Protein AF-X1LFA3-F1 (afdb_monomer_lite)

Secondary structure (DSSP, 8-state):
-HHHHHHHHHTT---EEEE---S-HHHHHHHHTT-SEEEEEPPPGGG---S-HHHHHHHHHHHHHHHHHTT-EEEEEEEE-TT--HHHHHHHHHHHHHTT--EEEEE----TT--PPPPPHHHHHHHHHHHTTT--

Sequence (136 aa):
MKEIILNLKQKKYKIFLETAYAENLQFLEEIARNIDFACVDIKDKSAEATTKWEELVEREVKMCRILRDAGTKVFSKIVLSKSSKISDFELIAKLCGEINIPMAIQLVSPTKKSNVQSLSWDQLVNFTETAAKYLP

InterPro domains:
  IPR013785 Aldolase-type TIM barrel [G3DSA:3.20.20.70] (1-135)

Radius of gyration: 15.89 Å; chains: 1; bounding box: 36×33×43 Å

pLDDT: mean 96.12, std 3.37, range [82.06, 98.62]

Organism: NCBI:txid412755

Structure (mmCIF, N/CA/C/O backbone):
data_AF-X1LFA3-F1
#
_entry.id   AF-X1LFA3-F1
#
loop_
_atom_site.group_PDB
_atom_site.id
_atom_site.type_symbol
_atom_site.label_atom_id
_atom_site.label_alt_id
_atom_site.label_comp_id
_atom_site.label_asym_id
_atom_site.label_entity_id
_atom_site.label_seq_id
_atom_site.pdbx_PDB_ins_code
_atom_site.Cartn_x
_atom_site.Cartn_y
_atom_site.Cartn_z
_atom_site.occupancy
_atom_site.B_iso_or_equiv
_atom_site.auth_seq_id
_atom_site.auth_comp_id
_atom_site.auth_asym_id
_atom_site.auth_atom_id
_atom_site.pdbx_PDB_model_num
ATOM 1 N N . MET A 1 1 ? -0.356 15.923 16.617 1.00 85.31 1 MET A N 1
ATOM 2 C CA . MET A 1 1 ? -1.157 14.910 15.882 1.00 85.31 1 MET A CA 1
ATOM 3 C C . MET A 1 1 ? -2.154 14.185 16.786 1.00 85.31 1 MET A C 1
ATOM 5 O O . MET A 1 1 ? -3.346 14.318 16.551 1.00 85.31 1 MET A O 1
ATOM 9 N N . LYS A 1 2 ? -1.703 13.465 17.828 1.00 91.44 2 LYS A N 1
ATOM 10 C CA . LYS A 1 2 ? -2.574 12.697 18.745 1.00 91.44 2 LYS A CA 1
ATOM 11 C C . LYS A 1 2 ? -3.713 13.531 19.345 1.00 91.44 2 LYS A C 1
ATOM 13 O O . LYS A 1 2 ? -4.862 13.119 19.291 1.00 91.44 2 LYS A O 1
ATOM 18 N N . GLU A 1 3 ? -3.408 14.736 19.820 1.00 95.31 3 GLU A N 1
ATOM 19 C CA . GLU A 1 3 ? -4.410 15.669 20.353 1.00 95.31 3 GLU A CA 1
ATOM 20 C C . GLU A 1 3 ? -5.492 16.040 19.323 1.00 95.31 3 GLU A C 1
ATOM 22 O O . GLU A 1 3 ? -6.679 15.994 19.628 1.00 95.31 3 GLU A O 1
ATOM 27 N N . ILE A 1 4 ? -5.100 16.328 18.076 1.00 95.50 4 ILE A N 1
ATOM 28 C CA . ILE A 1 4 ? -6.035 16.649 16.984 1.00 95.50 4 ILE A CA 1
ATOM 29 C C . ILE A 1 4 ? -6.974 15.466 16.728 1.00 95.50 4 ILE A C 1
ATOM 31 O O . ILE A 1 4 ? -8.186 15.650 16.648 1.00 95.50 4 ILE A O 1
ATOM 35 N N . ILE A 1 5 ? -6.422 14.253 16.646 1.00 95.00 5 ILE A N 1
ATOM 36 C CA . ILE A 1 5 ? -7.192 13.021 16.432 1.00 95.00 5 ILE A CA 1
ATOM 37 C C . ILE A 1 5 ? -8.220 12.829 17.555 1.00 95.00 5 ILE A C 1
ATOM 39 O O . ILE A 1 5 ? -9.397 12.593 17.281 1.00 95.00 5 ILE A O 1
ATOM 43 N N . LEU A 1 6 ? -7.803 12.988 18.814 1.00 95.00 6 LEU A N 1
ATOM 44 C CA . LEU A 1 6 ? -8.690 12.849 19.971 1.00 95.00 6 LEU A CA 1
ATOM 45 C C . LEU A 1 6 ? -9.793 13.916 19.976 1.00 95.00 6 LEU A C 1
ATOM 47 O O . LEU A 1 6 ? -10.962 13.579 20.158 1.00 95.00 6 LEU A O 1
ATOM 51 N N . ASN A 1 7 ? -9.454 15.176 19.695 1.00 97.38 7 ASN A N 1
ATOM 52 C CA . ASN A 1 7 ? -10.426 16.269 19.613 1.00 97.38 7 ASN A CA 1
ATOM 53 C C . ASN A 1 7 ? -11.454 16.045 18.489 1.00 97.38 7 ASN A C 1
ATOM 55 O O . ASN A 1 7 ? -12.648 16.288 18.677 1.00 97.38 7 ASN A O 1
ATOM 59 N N . LEU A 1 8 ? -11.022 15.552 17.324 1.00 97.12 8 LEU A N 1
ATOM 60 C CA . LEU A 1 8 ? -11.921 15.220 16.214 1.00 97.12 8 LEU A CA 1
ATOM 61 C C . LEU A 1 8 ? -12.840 14.042 16.558 1.00 97.12 8 LEU A C 1
ATOM 63 O O . LEU A 1 8 ? -14.041 14.108 16.282 1.00 97.12 8 LEU A O 1
ATOM 67 N N . LYS A 1 9 ? -12.312 13.005 17.222 1.00 93.25 9 LYS A N 1
ATOM 68 C CA . LYS A 1 9 ? -13.116 11.873 17.705 1.00 93.25 9 LYS A CA 1
ATOM 69 C C . LYS A 1 9 ? -14.152 12.285 18.739 1.00 93.25 9 LYS A C 1
ATOM 71 O O . LYS A 1 9 ? -15.298 11.858 18.629 1.00 93.25 9 LYS A O 1
ATOM 76 N N . GLN A 1 10 ? -13.793 13.140 19.696 1.00 95.56 10 GLN A N 1
ATOM 77 C CA . GLN A 1 10 ? -14.743 13.683 20.675 1.00 95.56 10 GLN A CA 1
ATOM 78 C C . GLN A 1 10 ? -15.889 14.440 19.991 1.00 95.56 10 GLN A C 1
ATOM 80 O O . GLN A 1 10 ? -17.046 14.319 20.390 1.00 95.56 10 GLN A O 1
ATOM 85 N N . LYS A 1 11 ? -15.586 15.151 18.899 1.00 97.38 11 LYS A N 1
ATOM 86 C CA . LYS A 1 11 ? -16.574 15.826 18.042 1.00 97.38 11 LYS A CA 1
ATOM 87 C C . LYS A 1 11 ? -17.296 14.892 17.057 1.00 97.38 11 LYS A C 1
ATOM 89 O O . LYS A 1 11 ? -18.080 15.370 16.245 1.00 97.38 11 LYS A O 1
ATOM 94 N N . LYS A 1 12 ? -17.072 13.575 17.144 1.00 96.69 12 LYS A N 1
ATOM 95 C CA . LYS A 1 12 ? -17.690 12.523 16.317 1.00 96.69 12 LYS A CA 1
ATOM 96 C C . LYS A 1 12 ? -17.382 12.618 14.816 1.00 96.69 12 LYS A C 1
ATOM 98 O O . LYS A 1 12 ? -18.120 12.056 14.007 1.00 96.69 12 LYS A O 1
ATOM 103 N N . TYR A 1 13 ? -16.287 13.275 14.434 1.00 97.81 13 TYR A N 1
ATOM 104 C CA . TYR A 1 13 ? -15.829 13.248 13.046 1.00 97.81 13 TYR A CA 1
ATOM 105 C C . TYR A 1 13 ? -15.245 11.884 12.684 1.00 97.81 13 TYR A C 1
ATOM 107 O O . TYR A 1 13 ? -14.612 11.215 13.506 1.00 97.81 13 TYR A O 1
ATOM 115 N N . LYS A 1 14 ? -15.438 11.499 11.420 1.00 97.81 14 LYS A N 1
ATOM 116 C CA . LYS A 1 14 ? -14.714 10.386 10.812 1.00 97.81 14 LYS A CA 1
ATOM 117 C C . LYS A 1 14 ? -13.317 10.841 10.421 1.00 97.81 14 LYS A C 1
ATOM 119 O O . LYS A 1 14 ? -13.158 11.920 9.856 1.00 97.81 14 LYS A O 1
ATOM 124 N N . ILE A 1 15 ? -12.323 10.022 10.741 1.00 98.00 15 ILE A N 1
ATOM 125 C CA . ILE A 1 15 ? -10.915 10.352 10.538 1.00 98.00 15 ILE A CA 1
ATOM 126 C C . ILE A 1 15 ? -10.342 9.453 9.451 1.00 98.00 15 ILE A C 1
ATOM 128 O O . ILE A 1 15 ? -10.357 8.227 9.576 1.00 98.00 15 ILE A O 1
ATOM 132 N N . PHE A 1 16 ? -9.829 10.097 8.407 1.00 97.94 16 PHE A N 1
ATOM 133 C CA . PHE A 1 16 ? -9.047 9.477 7.351 1.00 97.94 16 PHE A CA 1
ATOM 134 C C . PHE A 1 16 ? -7.570 9.837 7.533 1.00 97.94 16 PHE A C 1
ATOM 136 O O . PHE A 1 16 ? -7.239 11.015 7.676 1.00 97.94 16 PHE A O 1
ATOM 143 N N . LEU A 1 17 ? -6.700 8.828 7.546 1.00 96.94 17 LEU A N 1
ATOM 144 C CA . LEU A 1 17 ? -5.250 8.988 7.601 1.00 96.94 17 LEU A CA 1
ATOM 145 C C . LEU A 1 17 ? -4.636 8.560 6.267 1.00 96.94 17 LEU A C 1
ATOM 147 O O . LEU A 1 17 ? -4.590 7.373 5.963 1.00 96.94 17 LEU A O 1
ATOM 151 N N . GLU A 1 18 ? -4.120 9.515 5.504 1.00 96.50 18 GLU A N 1
ATOM 152 C CA . GLU A 1 18 ? -3.190 9.226 4.413 1.00 96.50 18 GLU A CA 1
ATOM 153 C C . GLU A 1 18 ? -1.765 9.310 4.953 1.00 96.50 18 GLU A C 1
ATOM 155 O O . GLU A 1 18 ? -1.393 10.280 5.619 1.00 96.50 18 GLU A O 1
ATOM 160 N N . THR A 1 19 ? -0.975 8.269 4.722 1.00 95.19 19 THR A N 1
ATOM 161 C CA . THR A 1 19 ? 0.383 8.198 5.250 1.00 95.19 19 THR A CA 1
ATOM 162 C C . THR A 1 19 ? 1.286 7.381 4.338 1.00 95.19 19 THR A C 1
ATOM 164 O O . THR A 1 19 ? 0.839 6.541 3.567 1.00 95.19 19 THR A O 1
ATOM 167 N N . ALA A 1 20 ? 2.580 7.627 4.449 1.00 91.00 20 ALA A N 1
ATOM 168 C CA . ALA A 1 20 ? 3.641 6.775 3.944 1.00 91.00 20 ALA A CA 1
ATOM 169 C C . ALA A 1 20 ? 4.646 6.630 5.085 1.00 91.00 20 ALA A C 1
ATOM 1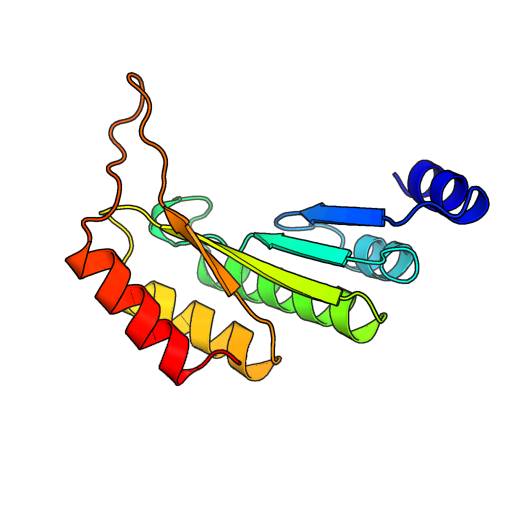71 O O . ALA A 1 20 ? 4.711 7.532 5.920 1.00 91.00 20 ALA A O 1
ATOM 172 N N . TYR A 1 21 ? 5.399 5.530 5.111 1.00 85.00 21 TYR A N 1
ATOM 173 C CA . TYR A 1 21 ? 6.569 5.313 5.971 1.00 85.00 21 TYR A CA 1
ATOM 174 C C . TYR A 1 21 ? 6.580 6.052 7.334 1.00 85.00 21 TYR A C 1
ATOM 176 O O . TYR A 1 21 ? 6.955 7.218 7.448 1.00 85.00 21 TYR A O 1
ATOM 184 N N . ALA A 1 22 ? 6.249 5.343 8.414 1.00 82.06 22 ALA A N 1
ATOM 185 C CA . ALA A 1 22 ? 6.366 5.855 9.777 1.00 82.06 22 ALA A CA 1
ATOM 186 C C . ALA A 1 22 ? 7.636 5.323 10.456 1.00 82.06 22 ALA A C 1
ATOM 188 O O . ALA A 1 22 ? 7.781 4.115 10.660 1.00 82.06 22 ALA A O 1
ATOM 189 N N . GLU A 1 23 ? 8.534 6.211 10.888 1.00 88.12 23 GLU A N 1
ATOM 190 C CA . GLU A 1 23 ? 9.722 5.843 11.681 1.00 88.12 23 GLU A CA 1
ATOM 191 C C . GLU A 1 23 ? 9.357 5.281 13.062 1.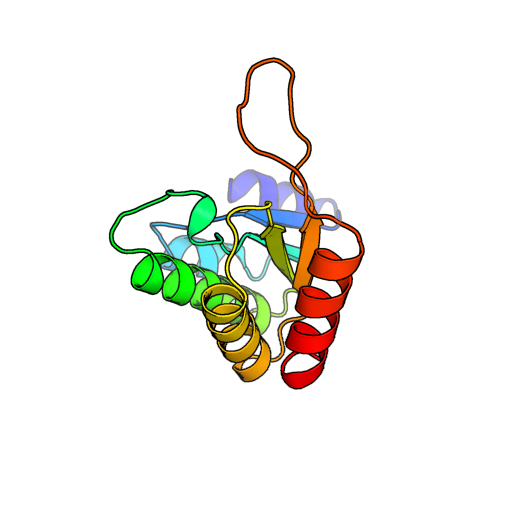00 88.12 23 GLU A C 1
ATOM 193 O O . GLU A 1 23 ? 10.013 4.370 13.567 1.00 88.12 23 GLU A O 1
ATOM 198 N N . ASN A 1 24 ? 8.258 5.759 13.645 1.00 93.06 24 ASN A N 1
ATOM 199 C CA . ASN A 1 24 ? 7.774 5.314 14.943 1.00 93.06 24 ASN A CA 1
ATOM 200 C C . ASN A 1 24 ? 6.483 4.489 14.792 1.00 93.06 24 ASN A C 1
ATOM 202 O O . ASN A 1 24 ? 5.377 5.032 14.807 1.00 93.06 24 ASN A O 1
ATOM 206 N N . LEU A 1 25 ? 6.624 3.165 14.653 1.00 94.81 25 LEU A N 1
ATOM 207 C CA . LEU A 1 25 ? 5.475 2.251 14.577 1.00 94.81 25 LEU A CA 1
ATOM 208 C C . LEU A 1 25 ? 4.689 2.186 15.892 1.00 94.81 25 LEU A C 1
ATOM 210 O O . LEU A 1 25 ? 3.478 2.013 15.853 1.00 94.81 25 LEU A O 1
ATOM 214 N N . GLN A 1 26 ? 5.344 2.393 17.037 1.00 94.88 26 GLN A N 1
ATOM 215 C CA . GLN A 1 26 ? 4.664 2.440 18.332 1.00 94.88 26 GLN A CA 1
ATOM 216 C C . GLN A 1 26 ? 3.695 3.627 18.394 1.00 94.88 26 GLN A C 1
ATOM 218 O O . GLN A 1 26 ? 2.554 3.489 18.825 1.00 94.88 26 GLN A O 1
ATO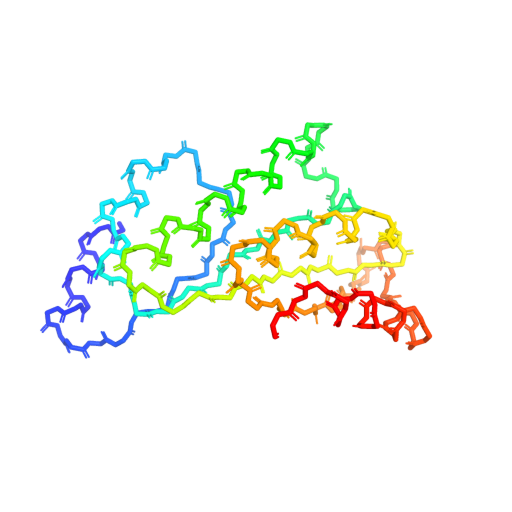M 223 N N . PHE A 1 27 ? 4.104 4.787 17.878 1.00 94.31 27 PHE A N 1
ATOM 224 C CA . PHE A 1 27 ? 3.202 5.929 17.762 1.00 94.31 27 PHE A CA 1
ATOM 225 C C . PHE A 1 27 ? 2.023 5.636 16.823 1.00 94.31 27 PHE A C 1
ATOM 227 O O . PHE A 1 27 ? 0.896 6.030 17.124 1.00 94.31 27 PHE A O 1
ATOM 234 N N . LEU A 1 28 ? 2.258 4.923 15.713 1.00 96.44 28 LEU A N 1
ATOM 235 C CA . LEU A 1 28 ? 1.182 4.489 14.820 1.00 96.44 28 LEU A CA 1
ATOM 236 C C . LEU A 1 28 ? 0.182 3.588 15.558 1.00 96.44 28 LEU A C 1
ATOM 238 O O . LEU A 1 28 ? -1.017 3.837 15.476 1.00 96.44 28 LEU A O 1
ATOM 242 N N . GLU A 1 29 ? 0.659 2.602 16.320 1.00 95.88 29 GLU A N 1
ATOM 243 C CA . GLU A 1 29 ? -0.178 1.720 17.148 1.00 95.88 29 GLU A CA 1
ATOM 244 C C . GLU A 1 29 ? -1.026 2.510 18.157 1.00 95.88 29 GLU A C 1
ATOM 246 O O . GLU A 1 29 ? -2.222 2.245 18.308 1.00 95.88 29 GLU A O 1
ATOM 251 N N . GLU A 1 30 ? -0.440 3.520 18.808 1.00 94.81 30 GLU A N 1
ATOM 252 C CA . GLU A 1 30 ? -1.152 4.373 19.766 1.00 94.81 30 GLU A CA 1
ATOM 253 C C . GLU A 1 30 ? -2.315 5.144 19.134 1.00 94.81 30 GLU A C 1
ATOM 255 O O . GLU A 1 30 ? -3.365 5.317 19.765 1.00 94.81 30 GLU A O 1
ATOM 260 N N . ILE A 1 31 ? -2.134 5.651 17.911 1.00 95.56 31 ILE A N 1
ATOM 261 C CA . ILE A 1 31 ? -3.165 6.451 17.243 1.00 95.56 31 ILE A CA 1
ATOM 262 C C . ILE A 1 31 ? -4.141 5.602 16.426 1.00 95.56 31 ILE A C 1
ATOM 264 O O . ILE A 1 31 ? -5.270 6.048 16.228 1.00 95.56 31 ILE A O 1
ATOM 268 N N . ALA A 1 32 ? -3.754 4.396 15.996 1.00 96.31 32 ALA A N 1
ATOM 269 C CA . ALA A 1 32 ? -4.497 3.573 15.038 1.00 96.31 32 ALA A CA 1
ATOM 270 C C . ALA A 1 32 ? -5.941 3.289 15.473 1.00 96.31 32 ALA A C 1
ATOM 272 O O . ALA A 1 32 ? -6.859 3.386 14.666 1.00 96.31 32 ALA A O 1
ATOM 273 N N . ARG A 1 33 ? -6.178 3.047 16.769 1.00 95.12 33 ARG A N 1
ATOM 274 C CA . ARG A 1 33 ? -7.534 2.808 17.313 1.00 95.12 33 ARG A CA 1
ATOM 275 C C . ARG A 1 33 ? -8.483 4.001 17.157 1.00 95.12 33 ARG A C 1
ATOM 277 O O . ARG A 1 33 ? -9.693 3.860 17.306 1.00 95.12 33 ARG A O 1
ATOM 284 N N . ASN A 1 34 ? -7.939 5.184 16.890 1.00 97.00 34 ASN A N 1
ATOM 285 C CA . ASN A 1 34 ? -8.696 6.411 16.688 1.00 97.00 34 ASN A CA 1
ATOM 286 C C . ASN A 1 34 ? -8.801 6.798 15.205 1.00 97.00 34 ASN A C 1
ATOM 288 O O . ASN A 1 34 ? -9.258 7.899 14.910 1.00 97.00 34 ASN A O 1
ATOM 292 N N . ILE A 1 35 ? -8.410 5.933 14.272 1.00 97.94 35 ILE A N 1
ATOM 293 C CA . ILE A 1 35 ? -8.537 6.167 12.833 1.00 97.94 35 ILE A CA 1
ATOM 294 C C . ILE A 1 35 ? -9.704 5.326 12.301 1.00 97.94 35 ILE A C 1
ATOM 296 O O . ILE A 1 35 ? -9.848 4.160 12.652 1.00 97.94 35 ILE A O 1
ATOM 300 N N . ASP A 1 36 ? -10.593 5.920 11.498 1.00 98.19 36 ASP A N 1
ATOM 301 C CA . ASP A 1 36 ? -11.704 5.171 10.886 1.00 98.19 36 ASP A CA 1
ATOM 302 C C . ASP A 1 36 ? -11.283 4.543 9.553 1.00 98.19 36 ASP A C 1
ATOM 304 O O . ASP A 1 36 ? -11.655 3.409 9.247 1.00 98.19 36 ASP A O 1
ATOM 308 N N . PHE A 1 37 ? -10.507 5.291 8.769 1.00 98.50 37 PHE A N 1
ATOM 309 C CA . PHE A 1 37 ? -10.052 4.910 7.438 1.00 98.50 37 PHE A CA 1
ATOM 310 C C . PHE A 1 37 ? -8.580 5.276 7.268 1.00 98.50 37 PHE A C 1
ATOM 312 O O . PHE A 1 37 ? -8.161 6.342 7.719 1.00 98.50 37 PHE A O 1
ATOM 319 N N . ALA A 1 38 ? -7.804 4.447 6.580 1.00 98.31 38 ALA A N 1
ATOM 320 C CA . ALA A 1 38 ? -6.429 4.783 6.250 1.00 98.31 38 ALA A CA 1
ATOM 321 C C . ALA A 1 38 ? -6.045 4.360 4.834 1.00 98.31 38 ALA A C 1
ATOM 323 O O . ALA A 1 38 ? -6.469 3.312 4.345 1.00 98.31 38 ALA A O 1
ATOM 324 N N . CYS A 1 39 ? -5.209 5.189 4.220 1.00 98.44 39 CYS A N 1
ATOM 325 C CA . CYS A 1 39 ? -4.491 4.907 2.992 1.00 98.44 39 CYS A CA 1
ATOM 326 C C . CYS A 1 39 ? -2.999 4.900 3.311 1.00 98.44 39 CYS A C 1
ATOM 328 O O . CYS A 1 39 ? -2.471 5.916 3.772 1.00 98.44 39 CYS A O 1
ATOM 330 N N . VAL A 1 40 ? -2.327 3.775 3.074 1.00 98.44 40 VAL A N 1
ATOM 331 C CA . VAL A 1 40 ? -0.865 3.701 3.178 1.00 98.44 40 VAL A CA 1
ATOM 332 C C . VAL A 1 40 ? -0.273 3.663 1.780 1.00 98.44 40 VAL A C 1
ATOM 334 O O . VAL A 1 40 ? -0.564 2.758 0.996 1.00 98.44 40 VAL A O 1
ATOM 337 N N . ASP A 1 41 ? 0.565 4.638 1.463 1.00 98.12 41 ASP A N 1
ATOM 338 C CA . ASP A 1 41 ? 1.306 4.628 0.213 1.00 98.12 41 ASP A CA 1
ATOM 339 C C . ASP A 1 41 ? 2.411 3.580 0.289 1.00 98.12 41 ASP A C 1
ATOM 341 O O . ASP A 1 41 ? 3.293 3.696 1.137 1.00 98.12 41 ASP A O 1
ATOM 345 N N . ILE A 1 42 ? 2.389 2.614 -0.626 1.00 98.25 42 ILE A N 1
ATOM 346 C CA . ILE A 1 42 ? 3.506 1.704 -0.856 1.00 98.25 42 ILE A CA 1
ATOM 347 C C . ILE A 1 42 ? 4.330 2.254 -2.012 1.00 98.25 42 ILE A C 1
ATOM 349 O O . ILE A 1 42 ? 3.792 2.517 -3.096 1.00 98.25 42 ILE A O 1
ATOM 353 N N . LYS A 1 43 ? 5.627 2.475 -1.799 1.00 97.69 43 LYS A N 1
ATOM 354 C CA . LYS A 1 43 ? 6.478 3.045 -2.850 1.00 97.69 43 LYS A CA 1
ATOM 355 C C . LYS A 1 43 ? 6.854 1.991 -3.878 1.00 97.69 43 LYS A C 1
ATOM 357 O O . LYS A 1 43 ? 7.444 0.966 -3.557 1.00 97.69 43 LYS A O 1
ATOM 362 N N . ASP A 1 44 ? 6.581 2.299 -5.139 1.00 97.94 44 ASP A N 1
ATOM 363 C CA . ASP A 1 44 ? 7.188 1.591 -6.258 1.00 97.94 44 ASP A CA 1
ATOM 364 C C . ASP A 1 44 ? 8.697 1.871 -6.309 1.00 97.94 44 ASP A C 1
ATOM 366 O O . ASP A 1 44 ? 9.155 2.962 -5.952 1.00 97.94 44 ASP A O 1
ATOM 370 N N . LYS A 1 45 ? 9.477 0.908 -6.804 1.00 97.44 45 LYS A N 1
ATOM 371 C CA . LYS A 1 45 ? 10.936 1.038 -6.892 1.00 97.44 45 LYS A CA 1
ATOM 372 C C . LYS A 1 45 ? 11.362 2.199 -7.789 1.00 97.44 45 LYS A C 1
ATOM 374 O O . LYS A 1 45 ? 12.372 2.844 -7.512 1.00 97.44 45 LYS A O 1
ATOM 379 N N . SER A 1 46 ? 10.571 2.511 -8.821 1.00 95.12 46 SER A N 1
ATOM 380 C CA . SER A 1 46 ? 10.848 3.631 -9.731 1.00 95.12 46 SER A CA 1
ATOM 381 C C . SER A 1 46 ? 10.721 5.011 -9.081 1.00 95.12 46 SER A C 1
ATOM 383 O O . SER A 1 46 ? 11.167 5.994 -9.667 1.00 95.12 46 SER A O 1
ATOM 385 N N . ALA A 1 47 ? 10.148 5.101 -7.875 1.00 93.94 47 ALA A N 1
ATOM 386 C CA . ALA A 1 47 ? 10.118 6.343 -7.111 1.00 93.94 47 ALA A CA 1
ATOM 387 C C . ALA A 1 47 ? 11.482 6.696 -6.492 1.00 93.94 47 ALA A C 1
ATOM 389 O O . ALA A 1 47 ? 11.630 7.803 -5.981 1.00 93.94 47 ALA A O 1
ATOM 390 N N . GLU A 1 48 ? 12.445 5.761 -6.497 1.00 94.06 48 GLU A N 1
ATOM 391 C CA . GLU A 1 48 ? 13.818 5.952 -6.002 1.00 94.06 48 GLU A CA 1
ATOM 392 C C . GLU A 1 48 ? 13.883 6.532 -4.574 1.00 94.06 48 GLU A C 1
ATOM 394 O O . GLU A 1 48 ? 14.816 7.239 -4.205 1.00 94.06 48 GLU A O 1
ATOM 399 N N . ALA A 1 49 ? 12.886 6.212 -3.740 1.00 93.81 49 ALA A N 1
ATOM 400 C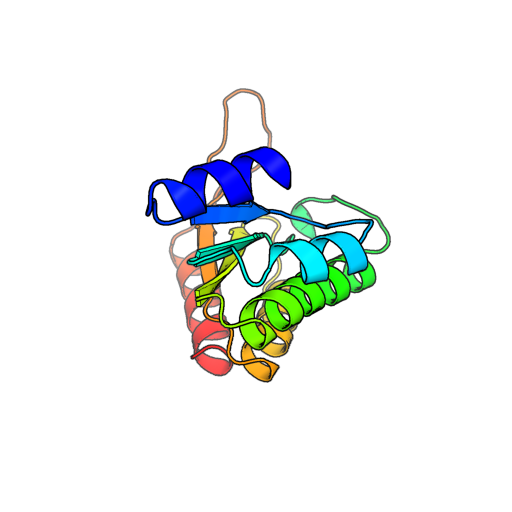 CA . ALA A 1 49 ? 12.760 6.764 -2.391 1.00 93.81 49 ALA A CA 1
ATOM 401 C C . ALA A 1 49 ? 13.905 6.336 -1.452 1.00 93.81 49 ALA A C 1
ATOM 403 O O . ALA A 1 49 ? 14.218 7.036 -0.492 1.00 93.81 49 ALA A O 1
ATOM 404 N N . THR A 1 50 ? 14.512 5.172 -1.703 1.00 95.62 50 THR A N 1
ATOM 405 C CA . THR A 1 50 ? 15.643 4.635 -0.938 1.00 95.62 50 THR A CA 1
ATOM 406 C C . THR A 1 50 ? 16.362 3.536 -1.724 1.00 95.62 50 THR A C 1
ATOM 408 O O . THR A 1 50 ? 15.772 2.886 -2.586 1.00 95.62 50 THR A O 1
ATOM 411 N N . THR A 1 51 ? 17.627 3.276 -1.386 1.00 95.31 51 THR A N 1
ATOM 412 C CA . THR A 1 51 ? 18.394 2.127 -1.900 1.00 95.31 51 THR A CA 1
ATOM 413 C C . THR A 1 51 ? 17.972 0.802 -1.256 1.00 95.31 51 THR A C 1
ATOM 415 O O . THR A 1 51 ? 18.123 -0.253 -1.867 1.00 95.31 51 THR A O 1
ATOM 418 N N . LYS A 1 52 ? 17.391 0.849 -0.050 1.00 96.62 52 LYS A N 1
ATOM 419 C CA . LYS A 1 52 ? 16.844 -0.296 0.702 1.00 96.62 52 LYS A CA 1
ATOM 420 C C . LYS A 1 52 ? 15.339 -0.452 0.446 1.00 96.62 52 LYS A C 1
ATOM 422 O O . LYS A 1 52 ? 14.531 -0.418 1.369 1.00 96.62 52 LYS A O 1
ATOM 427 N N . TRP A 1 53 ? 14.950 -0.522 -0.825 1.00 97.56 53 TRP A N 1
ATOM 428 C CA . TRP A 1 53 ? 13.541 -0.441 -1.231 1.00 97.56 53 TRP A CA 1
ATOM 429 C C . TRP A 1 53 ? 12.668 -1.568 -0.655 1.00 97.56 53 TRP A C 1
ATOM 431 O O . TRP A 1 53 ? 11.552 -1.306 -0.222 1.00 97.56 53 TRP A O 1
ATOM 441 N N . GLU A 1 54 ? 13.182 -2.795 -0.572 1.00 96.56 54 GLU A N 1
ATOM 442 C CA . GLU A 1 54 ? 12.425 -3.923 -0.007 1.00 96.56 54 GLU A CA 1
ATOM 443 C C . GLU A 1 54 ? 12.121 -3.708 1.485 1.00 96.56 54 GLU A C 1
ATOM 445 O O . GLU A 1 54 ? 10.977 -3.867 1.901 1.00 96.56 54 GLU A O 1
ATOM 450 N N . GLU A 1 55 ? 13.094 -3.220 2.269 1.00 96.62 55 GLU A N 1
ATOM 451 C CA . GLU A 1 55 ? 12.893 -2.869 3.688 1.00 96.62 55 GLU A CA 1
ATOM 452 C C . GLU A 1 55 ? 11.824 -1.772 3.860 1.00 96.62 55 GLU A C 1
ATOM 454 O O . GLU A 1 55 ? 11.054 -1.783 4.826 1.00 96.62 55 GLU A O 1
ATOM 459 N N . LEU A 1 56 ? 11.763 -0.815 2.924 1.00 97.31 56 LEU A N 1
ATOM 460 C CA . LEU A 1 56 ? 10.727 0.219 2.899 1.00 97.31 56 LEU A CA 1
ATOM 461 C C . LEU A 1 56 ? 9.344 -0.398 2.653 1.00 97.31 56 LEU A C 1
ATOM 463 O O . LEU A 1 56 ? 8.436 -0.167 3.452 1.00 97.31 56 LEU A O 1
ATOM 467 N N . VAL A 1 57 ? 9.202 -1.217 1.608 1.00 97.75 57 VAL A N 1
ATOM 468 C CA . VAL A 1 57 ? 7.937 -1.884 1.261 1.00 97.75 57 VAL A CA 1
ATOM 469 C C . VAL A 1 57 ? 7.443 -2.760 2.410 1.00 97.75 57 VAL A C 1
ATOM 471 O O . VAL A 1 57 ? 6.287 -2.642 2.815 1.00 97.75 57 VAL A O 1
ATOM 474 N N . GLU A 1 58 ? 8.305 -3.599 2.989 1.00 97.06 58 GLU A N 1
ATOM 475 C CA . GLU A 1 58 ? 7.949 -4.450 4.131 1.00 97.06 58 GLU A CA 1
ATOM 476 C C . GLU A 1 58 ? 7.425 -3.627 5.309 1.00 97.06 58 GLU A C 1
ATOM 478 O O . GLU A 1 58 ? 6.450 -3.997 5.974 1.00 97.06 58 GLU A O 1
ATOM 483 N N . ARG A 1 59 ? 8.050 -2.475 5.565 1.00 97.50 59 ARG A N 1
ATOM 484 C CA . ARG A 1 59 ? 7.624 -1.579 6.634 1.00 97.50 59 ARG A CA 1
ATOM 485 C C . ARG A 1 59 ? 6.277 -0.930 6.337 1.00 97.50 59 ARG A C 1
ATOM 487 O O . ARG A 1 59 ? 5.445 -0.851 7.239 1.00 97.50 59 ARG A O 1
ATOM 494 N N . GLU A 1 60 ? 6.046 -0.480 5.111 1.00 98.31 60 GLU A N 1
ATOM 495 C CA . GLU A 1 60 ? 4.772 0.116 4.700 1.00 98.31 60 GLU A CA 1
ATOM 496 C C . GLU A 1 60 ? 3.634 -0.922 4.756 1.00 98.31 60 GLU A C 1
ATOM 498 O O . GLU A 1 60 ? 2.571 -0.652 5.319 1.00 98.31 60 GLU A O 1
ATOM 503 N N . VAL A 1 61 ? 3.885 -2.163 4.328 1.00 98.06 61 VAL A N 1
ATOM 504 C CA . VAL A 1 61 ? 2.951 -3.293 4.492 1.00 98.06 61 VAL A CA 1
ATOM 505 C C . VAL A 1 61 ? 2.698 -3.591 5.977 1.00 98.06 61 VAL A C 1
ATOM 507 O O . VAL A 1 61 ? 1.553 -3.802 6.393 1.00 98.06 61 VAL A O 1
ATOM 510 N N . LYS A 1 62 ? 3.733 -3.535 6.826 1.00 98.00 62 LYS A N 1
ATOM 511 C CA . LYS A 1 62 ? 3.583 -3.677 8.284 1.00 98.00 62 LYS A CA 1
ATOM 512 C C . LYS A 1 62 ? 2.706 -2.574 8.885 1.00 98.00 62 LYS A C 1
ATOM 514 O O . LYS A 1 62 ? 1.927 -2.860 9.795 1.00 98.00 62 LYS A O 1
ATOM 519 N N . MET A 1 63 ? 2.779 -1.342 8.380 1.00 98.31 63 MET A N 1
ATOM 520 C CA . MET A 1 63 ? 1.882 -0.259 8.803 1.00 98.31 63 MET A CA 1
ATOM 521 C C . MET A 1 63 ? 0.423 -0.561 8.450 1.00 98.31 63 MET A C 1
ATOM 523 O O . MET A 1 63 ? -0.445 -0.376 9.306 1.00 98.31 63 MET A O 1
ATOM 527 N N . CYS A 1 64 ? 0.149 -1.073 7.243 1.00 98.38 64 CYS A N 1
ATOM 528 C CA . CYS A 1 64 ? -1.200 -1.502 6.858 1.00 98.38 64 CYS A CA 1
ATOM 529 C C . CYS A 1 64 ? -1.759 -2.526 7.847 1.00 98.38 64 CYS A C 1
ATOM 531 O O . CYS A 1 64 ? -2.891 -2.392 8.312 1.00 98.38 64 CYS A O 1
ATOM 533 N N . ARG A 1 65 ? -0.941 -3.522 8.206 1.00 98.12 65 ARG A N 1
ATOM 534 C CA . ARG A 1 65 ? -1.304 -4.548 9.184 1.00 98.12 65 ARG A CA 1
ATOM 535 C C . ARG A 1 65 ? -1.601 -3.950 10.560 1.00 98.12 65 ARG A C 1
ATOM 537 O O . ARG A 1 65 ? -2.650 -4.256 11.108 1.00 98.12 65 ARG A O 1
ATOM 544 N N . ILE A 1 66 ? -0.744 -3.070 11.087 1.00 98.19 66 ILE A N 1
ATOM 545 C CA . ILE A 1 66 ? -0.972 -2.391 12.379 1.00 98.19 66 ILE A CA 1
ATOM 546 C C . ILE A 1 66 ? -2.323 -1.662 12.392 1.00 98.19 66 ILE A C 1
ATOM 548 O O . ILE A 1 66 ? -3.110 -1.814 13.326 1.00 98.19 66 ILE A O 1
ATOM 552 N N . LEU A 1 67 ? -2.606 -0.881 11.348 1.00 98.19 67 LEU A N 1
ATOM 553 C CA . LEU A 1 67 ? -3.846 -0.113 11.237 1.00 98.19 67 LEU A CA 1
ATOM 554 C C . LEU A 1 67 ? -5.074 -1.030 11.139 1.00 98.19 67 LEU A C 1
ATOM 556 O O . LEU A 1 67 ? -6.061 -0.821 11.849 1.00 98.19 67 LEU A O 1
ATOM 560 N N . ARG A 1 68 ? -4.999 -2.068 10.300 1.00 97.94 68 ARG A N 1
ATOM 561 C CA . ARG A 1 68 ? -6.059 -3.069 10.125 1.00 97.94 68 ARG A CA 1
ATOM 562 C C . ARG A 1 68 ? -6.342 -3.810 11.430 1.00 97.94 68 ARG A C 1
ATOM 564 O O . ARG A 1 68 ? -7.498 -3.916 11.826 1.00 97.94 68 ARG A O 1
ATOM 571 N N . ASP A 1 69 ? -5.299 -4.277 12.114 1.00 97.94 69 ASP A N 1
ATOM 572 C CA . ASP A 1 69 ? -5.407 -5.030 13.370 1.00 97.94 69 ASP A CA 1
ATOM 573 C C . ASP A 1 69 ? -5.994 -4.160 14.502 1.00 97.94 69 ASP A C 1
ATOM 575 O O . ASP A 1 69 ? -6.633 -4.673 15.419 1.00 97.94 69 ASP A O 1
ATOM 579 N N . ALA A 1 70 ? -5.856 -2.832 14.410 1.00 97.38 70 ALA A N 1
ATOM 580 C CA . ALA A 1 70 ? -6.513 -1.874 15.300 1.00 97.38 70 ALA A CA 1
ATOM 581 C C . ALA A 1 70 ? -7.984 -1.569 14.937 1.00 97.38 70 ALA A C 1
ATOM 583 O O . ALA A 1 70 ? -8.622 -0.770 15.627 1.00 97.38 70 ALA A O 1
ATOM 584 N N . GLY A 1 71 ? -8.525 -2.174 13.873 1.00 97.19 71 GLY A N 1
ATOM 585 C CA . GLY A 1 71 ? -9.902 -1.9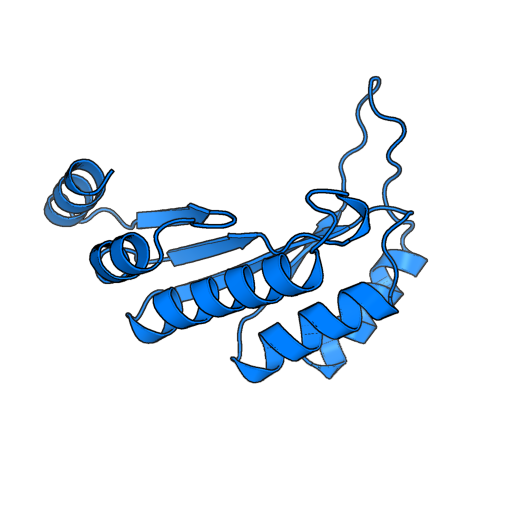85 13.402 1.00 97.19 71 GLY A CA 1
ATOM 586 C C . GLY A 1 71 ? -10.095 -0.851 12.388 1.00 97.19 71 GLY A C 1
ATOM 587 O O . GLY A 1 71 ? -11.237 -0.522 12.060 1.00 97.19 71 GLY A O 1
ATOM 588 N N . THR A 1 72 ? -9.013 -0.251 11.878 1.00 97.94 72 THR A N 1
ATOM 589 C CA . THR A 1 72 ? -9.097 0.759 10.810 1.00 97.94 72 THR A CA 1
ATOM 590 C C . THR A 1 72 ? -9.484 0.093 9.489 1.00 97.94 72 THR A C 1
ATOM 592 O O . THR A 1 72 ? -8.991 -0.988 9.165 1.00 97.94 72 THR A O 1
ATOM 595 N N . LYS A 1 73 ? -10.319 0.747 8.674 1.00 98.19 73 LYS A N 1
ATOM 596 C CA . LYS A 1 73 ? -10.536 0.326 7.282 1.00 98.19 73 LYS A CA 1
ATOM 597 C C . LYS A 1 73 ? -9.364 0.793 6.426 1.00 98.19 73 LYS A C 1
ATOM 599 O O . LYS A 1 73 ? -9.231 1.989 6.172 1.00 98.19 73 LYS A O 1
ATOM 604 N N . VAL A 1 74 ? -8.512 -0.139 6.016 1.00 98.38 74 VAL A N 1
ATOM 605 C CA . VAL A 1 74 ? -7.251 0.166 5.333 1.00 98.38 74 VAL A CA 1
ATOM 606 C C . VAL A 1 74 ? -7.317 -0.239 3.868 1.00 98.38 74 VAL A C 1
ATOM 608 O O . VAL A 1 74 ? -7.799 -1.321 3.543 1.00 98.38 74 VAL A O 1
ATOM 611 N N . PHE A 1 75 ? -6.776 0.613 3.007 1.00 98.50 75 PHE A N 1
ATOM 612 C CA . PHE A 1 75 ? -6.324 0.248 1.670 1.00 98.50 75 PHE A CA 1
ATOM 613 C C . PHE A 1 75 ? -4.908 0.789 1.460 1.00 98.50 75 PHE A C 1
ATOM 615 O O . PHE A 1 75 ? -4.475 1.719 2.147 1.00 98.50 75 PHE A O 1
ATOM 622 N N . SER A 1 76 ? -4.163 0.190 0.545 1.00 98.44 76 SER A N 1
ATOM 623 C CA . SER A 1 76 ? -2.870 0.697 0.110 1.00 98.44 76 SER A CA 1
ATOM 624 C C . SER A 1 76 ? -3.008 1.495 -1.183 1.00 98.44 76 SER A C 1
ATOM 626 O O . SER A 1 76 ? -3.985 1.357 -1.919 1.00 98.44 76 SER A O 1
ATOM 628 N N . LYS A 1 77 ? -2.032 2.349 -1.478 1.00 98.25 77 LYS A N 1
ATOM 629 C CA . LYS A 1 77 ? -1.943 3.082 -2.745 1.00 98.25 77 LYS A CA 1
ATOM 630 C C . LYS A 1 77 ? -0.550 2.931 -3.314 1.00 98.25 77 LYS A C 1
ATOM 632 O O . LYS A 1 77 ? 0.426 3.047 -2.582 1.00 98.25 77 LYS A O 1
ATOM 637 N N . ILE A 1 78 ? -0.452 2.738 -4.619 1.00 98.38 78 ILE A N 1
ATOM 638 C CA . ILE A 1 78 ? 0.825 2.752 -5.325 1.00 98.38 78 ILE A CA 1
ATOM 639 C C . ILE A 1 78 ? 0.745 3.708 -6.504 1.00 98.38 78 ILE A C 1
ATOM 641 O O . ILE A 1 78 ? -0.259 3.757 -7.213 1.00 98.38 78 ILE A O 1
ATOM 645 N N . VAL A 1 79 ? 1.807 4.486 -6.699 1.00 97.75 79 VAL A N 1
ATOM 646 C CA . VAL A 1 79 ? 1.946 5.367 -7.858 1.00 97.75 79 VAL A CA 1
ATOM 647 C C . VAL A 1 79 ? 2.877 4.699 -8.854 1.00 97.75 79 VAL A C 1
ATOM 649 O O . VAL A 1 79 ? 4.036 4.446 -8.532 1.00 97.75 79 VAL A O 1
ATOM 652 N N . LEU A 1 80 ? 2.373 4.432 -10.056 1.00 98.12 80 LEU A N 1
ATOM 653 C CA . LEU A 1 80 ? 3.125 3.782 -11.122 1.00 98.12 80 LEU A CA 1
ATOM 654 C C . LEU A 1 80 ? 3.477 4.763 -12.235 1.00 98.12 80 LEU A C 1
ATOM 656 O O . LEU A 1 80 ? 2.703 5.654 -12.599 1.00 98.12 80 LEU A O 1
ATOM 660 N N . SER A 1 81 ? 4.659 4.562 -12.799 1.00 96.94 81 SER A N 1
ATOM 661 C CA . SER A 1 81 ? 5.194 5.321 -13.920 1.00 96.94 81 SER A CA 1
ATOM 662 C C . SER A 1 81 ? 5.690 4.376 -15.005 1.00 96.94 81 SER A C 1
ATOM 664 O O . SER A 1 81 ? 5.782 3.167 -14.807 1.00 96.94 81 SER A O 1
ATOM 666 N N . LYS A 1 82 ? 6.064 4.912 -16.165 1.00 96.38 82 LYS A N 1
ATOM 667 C CA . LYS A 1 82 ? 6.600 4.103 -17.267 1.00 96.38 82 LYS A CA 1
ATOM 668 C C . LYS A 1 82 ? 7.862 3.305 -16.903 1.00 96.38 82 LYS A C 1
ATOM 670 O O . LYS A 1 82 ? 8.142 2.314 -17.571 1.00 96.38 82 LYS A O 1
ATOM 675 N N . SER A 1 83 ? 8.615 3.724 -15.885 1.00 96.31 83 SER A N 1
ATOM 676 C CA . SER A 1 83 ? 9.786 2.996 -15.377 1.00 96.31 83 SER A CA 1
ATOM 677 C C . SER A 1 83 ? 9.448 1.948 -14.311 1.00 96.31 83 SER A C 1
ATOM 679 O O . SER A 1 83 ? 10.334 1.175 -13.942 1.00 96.31 83 SER A O 1
ATOM 681 N N . SER A 1 84 ? 8.199 1.881 -13.838 1.00 98.00 84 SER A N 1
ATOM 682 C CA . SER A 1 84 ? 7.737 0.819 -12.942 1.00 98.00 84 SER A CA 1
ATOM 683 C C . SER A 1 84 ? 7.841 -0.544 -13.624 1.00 98.00 84 SER A C 1
ATOM 685 O O . SER A 1 84 ? 7.526 -0.697 -14.808 1.00 98.00 84 SER A O 1
ATOM 687 N N . LYS A 1 85 ? 8.265 -1.556 -12.866 1.00 98.25 85 LYS A N 1
ATOM 688 C CA . LYS A 1 85 ? 8.432 -2.926 -13.361 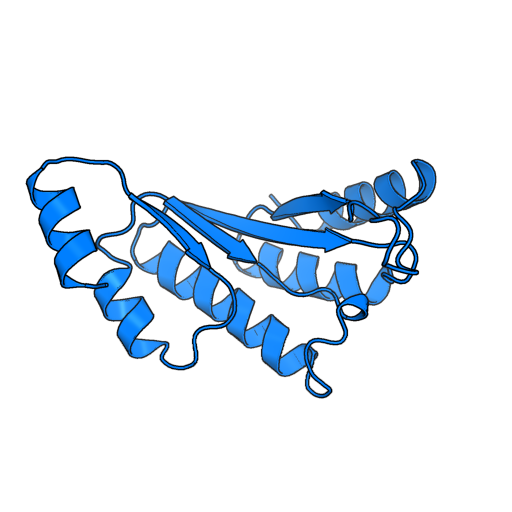1.00 98.25 85 LYS A CA 1
ATOM 689 C C . LYS A 1 85 ? 7.339 -3.826 -12.807 1.00 98.25 85 LYS A C 1
ATOM 691 O O . LYS A 1 85 ? 7.034 -3.776 -11.621 1.00 98.25 85 LYS A O 1
ATOM 696 N N . ILE A 1 86 ? 6.815 -4.708 -13.657 1.00 98.31 86 ILE A N 1
ATOM 697 C CA . ILE A 1 86 ? 5.801 -5.695 -13.258 1.00 98.31 86 ILE A CA 1
ATOM 698 C C . ILE A 1 86 ? 6.308 -6.588 -12.121 1.00 98.31 86 ILE A C 1
ATOM 700 O O . ILE A 1 86 ? 5.559 -6.834 -11.190 1.00 98.31 86 ILE A O 1
ATOM 704 N N . SER A 1 87 ? 7.579 -7.004 -12.142 1.00 98.12 87 SER A N 1
ATOM 705 C CA . SER A 1 87 ? 8.165 -7.843 -11.086 1.00 98.12 87 SER A CA 1
ATOM 706 C C . SER A 1 87 ? 8.194 -7.161 -9.715 1.00 98.12 87 SER A C 1
ATOM 708 O O . SER A 1 87 ? 7.922 -7.798 -8.702 1.00 98.12 87 SER A O 1
ATOM 710 N N . ASP A 1 88 ? 8.512 -5.864 -9.681 1.00 98.31 88 ASP A N 1
ATOM 711 C CA . ASP A 1 88 ? 8.569 -5.091 -8.437 1.00 98.31 88 ASP A CA 1
ATOM 712 C C . ASP A 1 88 ? 7.145 -4.868 -7.894 1.00 98.31 88 ASP A C 1
ATOM 714 O O . ASP A 1 88 ? 6.887 -5.032 -6.702 1.00 98.31 88 ASP A O 1
ATOM 718 N N . PHE A 1 89 ? 6.193 -4.577 -8.784 1.00 98.56 89 PHE A N 1
ATOM 719 C CA . PHE A 1 89 ? 4.777 -4.471 -8.439 1.00 98.56 89 PHE A CA 1
ATOM 720 C C . PHE A 1 89 ? 4.184 -5.796 -7.946 1.00 98.56 89 PHE A C 1
ATOM 722 O O . PHE A 1 89 ? 3.436 -5.806 -6.973 1.00 98.56 89 PHE A O 1
ATOM 729 N N . GLU A 1 90 ? 4.516 -6.911 -8.595 1.00 98.56 90 GLU A N 1
ATOM 730 C CA . GLU A 1 90 ? 4.044 -8.248 -8.230 1.00 98.56 90 GLU A CA 1
ATOM 731 C C . GLU A 1 90 ? 4.446 -8.615 -6.797 1.00 98.56 90 GLU A C 1
ATOM 733 O O . GLU A 1 90 ? 3.617 -9.123 -6.041 1.00 98.56 90 GLU A O 1
ATOM 738 N N . LEU A 1 91 ? 5.675 -8.275 -6.389 1.00 98.38 91 LEU A N 1
ATOM 739 C CA . LEU A 1 91 ? 6.121 -8.423 -5.003 1.00 98.38 91 LEU A CA 1
ATOM 740 C C . LEU A 1 91 ? 5.226 -7.631 -4.038 1.00 98.38 91 LEU A C 1
ATOM 742 O O . LEU A 1 91 ? 4.746 -8.186 -3.049 1.00 98.38 91 LEU A O 1
ATOM 746 N N . ILE A 1 92 ? 4.968 -6.352 -4.333 1.00 98.44 92 ILE A N 1
ATOM 747 C CA . ILE A 1 92 ? 4.115 -5.504 -3.488 1.00 98.44 92 ILE A CA 1
ATOM 748 C C . ILE A 1 92 ? 2.685 -6.063 -3.417 1.00 98.44 92 ILE A C 1
ATOM 750 O O . ILE A 1 92 ? 2.106 -6.141 -2.329 1.00 98.44 92 ILE A O 1
ATOM 754 N N . ALA A 1 93 ? 2.111 -6.451 -4.559 1.00 98.62 93 ALA A N 1
ATOM 755 C CA . ALA A 1 93 ? 0.764 -7.002 -4.650 1.00 98.62 93 ALA A CA 1
ATOM 756 C C . ALA A 1 93 ? 0.636 -8.289 -3.829 1.00 98.62 93 ALA A C 1
ATOM 758 O O . ALA A 1 93 ? -0.319 -8.432 -3.067 1.00 98.62 93 ALA A O 1
ATOM 759 N N . LYS A 1 94 ? 1.629 -9.183 -3.904 1.00 98.56 94 LYS A N 1
ATOM 760 C CA . LYS A 1 94 ? 1.672 -10.402 -3.095 1.00 98.56 94 LYS A CA 1
ATOM 761 C C . LYS A 1 94 ? 1.713 -10.094 -1.597 1.00 98.56 94 LYS A C 1
ATOM 763 O O . LYS A 1 94 ? 0.887 -10.620 -0.858 1.00 98.56 94 LYS A O 1
ATOM 768 N N . LEU A 1 95 ? 2.608 -9.206 -1.159 1.00 98.38 95 LEU A N 1
ATOM 769 C CA . LEU A 1 95 ? 2.725 -8.825 0.255 1.00 98.38 95 LEU A CA 1
ATOM 770 C C . LEU A 1 95 ? 1.433 -8.191 0.795 1.00 98.38 95 LEU A C 1
ATOM 772 O O . LEU A 1 95 ? 1.010 -8.494 1.909 1.00 98.38 95 LEU A O 1
ATOM 776 N N . CYS A 1 96 ? 0.782 -7.326 0.011 1.00 98.12 96 CYS A N 1
ATOM 777 C CA . CYS A 1 96 ? -0.510 -6.746 0.387 1.00 98.12 96 CYS A CA 1
ATOM 778 C C . CYS A 1 96 ? -1.632 -7.800 0.407 1.00 98.12 96 CYS A C 1
ATOM 780 O O . CYS A 1 96 ? -2.468 -7.782 1.313 1.00 98.12 96 CYS A O 1
ATOM 782 N N . GLY A 1 97 ? -1.633 -8.728 -0.552 1.00 98.19 97 GLY A N 1
ATOM 783 C CA . GLY A 1 97 ? -2.577 -9.842 -0.641 1.00 98.19 97 GLY A CA 1
ATOM 784 C C . GLY A 1 97 ? -2.495 -10.800 0.548 1.00 98.19 97 GLY A C 1
ATOM 785 O O . GLY A 1 97 ? -3.521 -11.162 1.118 1.00 98.19 97 GLY A O 1
ATOM 786 N N . GLU A 1 98 ? -1.282 -11.125 1.009 1.00 98.06 98 GLU A N 1
ATOM 787 C CA . GLU A 1 98 ? -1.039 -11.962 2.198 1.00 98.06 98 GLU A CA 1
ATOM 788 C C . GLU A 1 98 ? -1.678 -11.390 3.474 1.00 98.06 98 GLU A C 1
ATOM 790 O O . GLU A 1 98 ? -2.052 -12.136 4.382 1.00 98.06 98 GLU A O 1
ATOM 795 N N . ILE A 1 99 ? -1.849 -10.065 3.541 1.00 97.19 99 ILE A N 1
ATOM 796 C CA . ILE A 1 99 ? -2.547 -9.381 4.634 1.00 97.19 99 ILE A CA 1
ATOM 797 C C . ILE A 1 99 ? -3.935 -8.853 4.234 1.00 97.19 99 ILE A C 1
ATOM 799 O O . ILE A 1 99 ? -4.533 -8.086 4.992 1.00 97.19 99 ILE A O 1
ATOM 803 N N . ASN A 1 100 ? -4.488 -9.295 3.103 1.00 97.00 100 ASN A N 1
ATOM 804 C CA . ASN A 1 100 ? -5.827 -8.943 2.628 1.00 97.00 100 ASN A CA 1
ATOM 805 C C . ASN A 1 100 ? -6.082 -7.421 2.587 1.00 97.00 100 ASN A C 1
ATOM 807 O O . ASN A 1 100 ? -7.100 -6.933 3.085 1.00 97.00 100 ASN A O 1
ATOM 811 N N . ILE A 1 101 ? -5.118 -6.658 2.062 1.00 97.94 101 ILE A N 1
ATOM 812 C CA . ILE A 1 101 ? -5.219 -5.203 1.911 1.00 97.94 101 ILE A CA 1
ATOM 813 C C . ILE A 1 101 ? -5.497 -4.866 0.441 1.00 97.94 101 ILE A C 1
ATOM 815 O O . ILE A 1 101 ? -4.653 -5.165 -0.407 1.00 97.94 101 ILE A O 1
ATOM 819 N N . PRO A 1 102 ? -6.636 -4.222 0.121 1.00 97.88 102 PRO A N 1
ATOM 820 C CA . PRO A 1 102 ? -6.916 -3.766 -1.236 1.00 97.88 102 PRO A CA 1
ATOM 821 C C . PRO A 1 102 ? -5.962 -2.635 -1.625 1.00 97.88 102 PRO A C 1
ATOM 823 O O . PRO A 1 102 ? -5.514 -1.880 -0.761 1.00 97.88 102 PRO A O 1
ATOM 826 N N . MET A 1 103 ? -5.692 -2.481 -2.921 1.00 98.25 103 MET A N 1
ATOM 827 C CA . MET A 1 103 ? -4.744 -1.490 -3.434 1.00 98.25 103 MET A CA 1
ATOM 828 C C . MET A 1 103 ? -5.371 -0.594 -4.496 1.00 98.25 103 MET A C 1
ATOM 830 O O . MET A 1 103 ? -5.958 -1.068 -5.466 1.00 98.25 103 MET A O 1
ATOM 834 N N . ALA A 1 104 ? -5.171 0.711 -4.354 1.00 98.06 104 ALA A N 1
ATOM 835 C CA . ALA A 1 104 ? -5.424 1.688 -5.396 1.00 98.06 104 ALA A CA 1
ATOM 836 C C . ALA A 1 104 ? -4.178 1.837 -6.285 1.00 98.06 104 ALA A C 1
ATOM 838 O O . ALA A 1 104 ? -3.112 2.242 -5.814 1.00 98.06 104 ALA A O 1
ATOM 839 N N . ILE A 1 105 ? -4.322 1.544 -7.579 1.00 97.81 105 ILE A N 1
ATOM 840 C CA . ILE A 1 105 ? -3.291 1.817 -8.585 1.00 97.81 105 ILE A CA 1
ATOM 841 C C . ILE A 1 105 ? -3.509 3.230 -9.121 1.00 97.81 105 ILE A C 1
ATOM 843 O O . ILE A 1 105 ? -4.508 3.513 -9.783 1.00 97.81 105 ILE A O 1
ATOM 847 N N . GLN A 1 106 ? -2.564 4.120 -8.840 1.00 97.12 106 GLN A N 1
ATOM 848 C CA . GLN A 1 106 ? -2.569 5.491 -9.321 1.00 97.12 106 GLN A CA 1
ATOM 849 C C . GLN A 1 106 ? -1.503 5.663 -10.402 1.00 97.12 106 GLN A C 1
ATOM 851 O O . GLN A 1 106 ? -0.345 5.289 -10.227 1.00 97.12 106 GLN A O 1
ATOM 856 N N . LEU A 1 107 ? -1.870 6.286 -11.518 1.00 96.50 107 LEU A N 1
ATOM 857 C CA . LEU A 1 107 ? -0.896 6.686 -12.523 1.00 96.50 107 LEU A CA 1
ATOM 858 C C . LEU A 1 107 ? -0.177 7.956 -12.064 1.00 96.50 107 LEU A C 1
ATOM 860 O O . LEU A 1 107 ? -0.798 8.881 -11.534 1.00 96.50 107 LEU A O 1
ATOM 864 N N . VAL A 1 108 ? 1.130 8.030 -12.302 1.00 95.00 108 VAL A N 1
ATOM 865 C CA . VAL A 1 108 ? 1.855 9.291 -12.154 1.00 95.00 108 VAL A CA 1
ATOM 866 C C . VAL A 1 108 ? 1.256 10.341 -13.091 1.00 95.00 108 VAL A C 1
ATOM 868 O O . VAL A 1 108 ? 0.923 10.044 -14.243 1.00 95.00 108 VAL A O 1
ATOM 871 N N . SER A 1 109 ? 1.153 11.572 -12.592 1.00 92.56 109 SER A N 1
ATOM 872 C CA . SER A 1 109 ? 0.729 12.750 -13.350 1.00 92.56 109 SER A CA 1
ATOM 873 C C . SER A 1 109 ? 1.965 13.572 -13.721 1.00 92.56 109 SER A C 1
ATOM 875 O O . SER A 1 109 ? 2.480 14.298 -12.865 1.00 92.56 109 SER A O 1
ATOM 877 N N . PRO A 1 110 ? 2.484 13.464 -14.960 1.00 89.50 110 PRO A N 1
ATOM 878 C CA . PRO A 1 110 ? 3.672 14.197 -15.374 1.00 89.50 110 PRO A CA 1
ATOM 879 C C . PRO A 1 110 ? 3.464 15.706 -15.257 1.00 89.50 110 PRO A C 1
ATOM 881 O O . PRO A 1 110 ? 2.418 16.240 -15.629 1.00 89.50 110 PRO A O 1
ATOM 884 N N . THR A 1 111 ? 4.489 16.413 -14.789 1.00 89.31 111 THR A N 1
ATOM 885 C CA . THR A 1 111 ? 4.519 17.880 -14.811 1.00 89.31 111 THR A CA 1
ATOM 886 C C . THR A 1 111 ? 5.513 18.363 -15.861 1.00 89.31 111 THR A C 1
ATOM 888 O O . THR A 1 111 ? 6.448 17.648 -16.212 1.00 89.31 111 THR A O 1
ATOM 891 N N . LYS A 1 112 ? 5.389 19.619 -16.313 1.00 85.38 112 LYS A N 1
ATOM 892 C CA . LYS A 1 112 ? 6.358 20.234 -17.247 1.00 85.38 112 LYS A CA 1
ATOM 893 C C . LYS A 1 112 ? 7.809 20.225 -16.734 1.00 85.38 112 LYS A C 1
ATOM 895 O O . LYS A 1 112 ? 8.719 20.453 -17.519 1.00 85.38 112 LYS A O 1
ATOM 900 N N . LYS A 1 113 ? 8.020 20.017 -15.428 1.00 85.94 113 LYS A N 1
ATOM 901 C CA . LYS A 1 113 ? 9.335 20.007 -14.771 1.00 85.94 113 LYS A CA 1
ATOM 902 C C . LYS A 1 113 ? 9.887 18.596 -14.523 1.00 85.94 113 LYS A C 1
ATOM 904 O O . LYS A 1 113 ? 11.010 18.484 -14.047 1.00 85.94 113 LYS A O 1
ATOM 909 N N . SER A 1 114 ? 9.122 17.534 -14.793 1.00 83.06 114 SER A N 1
ATOM 910 C CA . SER A 1 114 ? 9.526 16.151 -14.511 1.00 83.06 114 SER A CA 1
ATOM 911 C C . SER A 1 114 ? 9.718 15.355 -15.796 1.00 83.06 114 SER A C 1
ATOM 913 O O . SER A 1 114 ? 8.841 15.362 -16.654 1.00 83.06 114 SER A O 1
ATOM 915 N N . ASN A 1 115 ? 10.787 14.564 -15.866 1.00 86.81 115 ASN A N 1
ATOM 916 C CA . ASN A 1 115 ? 11.001 13.607 -16.959 1.00 86.81 115 ASN A CA 1
ATOM 917 C C . ASN A 1 115 ? 10.225 12.288 -16.770 1.00 86.81 115 ASN A C 1
ATOM 919 O O . ASN A 1 115 ? 10.367 11.362 -17.566 1.00 86.81 115 ASN A O 1
ATOM 923 N N . VAL A 1 116 ? 9.413 12.187 -15.715 1.00 91.25 116 VAL A N 1
ATOM 924 C CA . VAL A 1 116 ? 8.624 10.993 -15.407 1.00 91.25 116 VAL A CA 1
ATOM 925 C C . VAL A 1 116 ? 7.428 10.911 -16.352 1.00 91.25 116 VAL A C 1
ATOM 927 O O . VAL A 1 116 ? 6.675 11.872 -16.502 1.00 91.25 116 VAL A O 1
ATOM 930 N N . GLN A 1 117 ? 7.252 9.755 -16.986 1.00 94.38 117 GLN A N 1
ATOM 931 C CA . GLN A 1 117 ? 6.159 9.496 -17.921 1.00 94.38 117 GLN A CA 1
ATOM 932 C C . GLN A 1 117 ? 5.081 8.634 -17.265 1.00 94.38 117 GLN A C 1
ATOM 934 O O . GLN A 1 117 ? 5.389 7.718 -16.500 1.00 94.38 117 GLN A O 1
ATOM 939 N N . SER A 1 118 ? 3.823 8.917 -17.601 1.00 95.38 118 SER A N 1
ATOM 940 C CA . SER A 1 118 ? 2.699 8.061 -17.225 1.00 95.38 118 SER A CA 1
ATOM 941 C C . SER A 1 118 ? 2.711 6.751 -18.014 1.00 95.38 118 SER A C 1
ATOM 943 O O . SER A 1 118 ? 3.353 6.658 -19.065 1.00 95.38 118 SER A O 1
ATOM 945 N N . LEU A 1 119 ? 2.015 5.743 -17.493 1.00 95.75 119 LEU A N 1
ATOM 946 C CA . LEU A 1 119 ? 1.836 4.459 -18.167 1.00 95.75 119 LEU A CA 1
ATOM 947 C C . LEU A 1 119 ? 1.005 4.620 -19.447 1.00 95.75 119 LEU A C 1
ATOM 949 O O . LEU A 1 119 ? 0.125 5.480 -19.522 1.00 95.75 119 LEU A O 1
ATOM 953 N N . SER A 1 120 ? 1.239 3.752 -20.434 1.00 95.69 120 SER A N 1
ATOM 954 C CA . SER A 1 120 ? 0.235 3.503 -21.473 1.00 95.69 120 SER A CA 1
ATOM 955 C C . SER A 1 120 ? -0.940 2.689 -20.913 1.00 95.69 120 SER A C 1
ATOM 957 O O . SER A 1 120 ? -0.838 2.071 -19.851 1.00 95.69 120 SER A O 1
ATOM 959 N N . TRP A 1 121 ? -2.048 2.641 -21.657 1.00 95.94 121 TRP A N 1
ATOM 960 C CA . TRP A 1 121 ? -3.186 1.782 -21.318 1.00 95.94 121 TRP A CA 1
ATOM 961 C C . TRP A 1 121 ? -2.799 0.303 -21.232 1.00 95.94 121 TRP A C 1
ATOM 963 O O . TRP A 1 121 ? -3.138 -0.339 -20.244 1.00 95.94 121 TRP A O 1
ATOM 973 N N . ASP A 1 122 ? -2.022 -0.214 -22.187 1.00 97.50 122 ASP A N 1
ATOM 974 C CA . ASP A 1 122 ? -1.572 -1.616 -22.172 1.00 97.50 122 ASP A CA 1
ATOM 975 C C . ASP A 1 122 ? -0.728 -1.935 -20.933 1.00 97.50 122 ASP A C 1
ATOM 977 O O . ASP A 1 122 ? -0.876 -2.987 -20.314 1.00 97.50 122 ASP A O 1
ATOM 981 N N . GLN A 1 123 ? 0.144 -1.006 -20.525 1.00 97.12 123 GLN A N 1
ATOM 982 C CA . GLN A 1 123 ? 0.917 -1.180 -19.298 1.00 97.12 123 GLN A CA 1
ATOM 983 C C . GLN A 1 123 ? 0.006 -1.189 -18.068 1.00 97.12 123 GLN A C 1
ATOM 985 O O . GLN A 1 123 ? 0.181 -2.042 -17.201 1.00 97.12 123 GLN A O 1
ATOM 990 N N . LEU A 1 124 ? -0.969 -0.275 -17.992 1.00 97.56 124 LEU A N 1
ATOM 991 C CA . LEU A 1 124 ? -1.938 -0.246 -16.896 1.00 97.56 124 LEU A CA 1
ATOM 992 C C . LEU A 1 124 ? -2.724 -1.561 -16.809 1.00 97.56 124 LEU A C 1
ATOM 994 O O . LEU A 1 124 ? -2.842 -2.103 -15.712 1.00 97.56 124 LEU A O 1
ATOM 998 N N . VAL A 1 125 ? -3.192 -2.097 -17.942 1.00 98.00 125 VAL A N 1
ATOM 999 C CA . VAL A 1 125 ? -3.883 -3.396 -18.000 1.00 98.00 125 VAL A CA 1
ATOM 1000 C C . VAL A 1 125 ? -3.000 -4.492 -17.404 1.00 98.00 125 VAL A C 1
ATOM 1002 O O . VAL A 1 125 ? -3.434 -5.167 -16.472 1.00 98.00 125 VAL A O 1
ATOM 1005 N N . ASN A 1 126 ? -1.732 -4.583 -17.816 1.00 98.06 126 ASN A N 1
ATOM 1006 C CA . ASN A 1 126 ? -0.795 -5.576 -17.277 1.00 98.06 126 ASN A CA 1
ATOM 1007 C C . ASN A 1 126 ? -0.623 -5.470 -15.751 1.00 98.06 126 ASN A C 1
ATOM 1009 O O . ASN A 1 126 ? -0.580 -6.489 -15.056 1.00 98.06 126 ASN A O 1
ATOM 1013 N N . PHE A 1 127 ? -0.537 -4.251 -15.207 1.00 98.44 127 PHE A N 1
ATOM 1014 C CA . PHE A 1 127 ? -0.479 -4.053 -13.756 1.00 98.44 127 PHE A CA 1
ATOM 1015 C C . PHE A 1 127 ? -1.782 -4.482 -13.075 1.00 98.44 127 PHE A C 1
ATOM 1017 O O . PHE A 1 127 ? -1.732 -5.185 -12.069 1.00 98.44 127 PHE A O 1
ATOM 1024 N N . THR A 1 128 ? -2.943 -4.128 -13.630 1.00 97.88 128 THR A N 1
ATOM 1025 C CA . THR A 1 128 ? -4.242 -4.520 -13.057 1.00 97.88 128 THR A CA 1
ATOM 1026 C C . THR A 1 128 ? -4.478 -6.033 -13.098 1.00 97.88 128 THR A C 1
ATOM 1028 O O . THR A 1 128 ? -4.921 -6.600 -12.103 1.00 97.88 128 THR A O 1
ATOM 1031 N N . GLU A 1 129 ? -4.111 -6.716 -14.186 1.00 98.25 129 GLU A N 1
ATOM 1032 C CA . GLU A 1 129 ? -4.186 -8.180 -14.292 1.00 98.25 129 GLU A CA 1
ATOM 1033 C C . GLU A 1 129 ? -3.226 -8.866 -13.320 1.00 98.25 129 GLU A C 1
ATOM 1035 O O . GLU A 1 129 ? -3.554 -9.897 -12.735 1.00 98.25 129 GLU A O 1
ATOM 1040 N N . THR A 1 130 ? -2.040 -8.288 -13.115 1.00 98.44 130 THR A N 1
ATOM 1041 C CA . THR A 1 130 ? -1.095 -8.778 -12.106 1.00 98.44 130 THR A CA 1
ATOM 1042 C C . THR A 1 130 ? -1.670 -8.607 -10.702 1.00 98.44 130 THR A C 1
ATOM 1044 O O . THR A 1 130 ? -1.596 -9.534 -9.902 1.00 98.44 130 THR A O 1
ATOM 1047 N N . ALA A 1 131 ? -2.297 -7.465 -10.414 1.00 98.06 131 ALA A N 1
ATOM 1048 C CA . ALA A 1 131 ? -2.932 -7.183 -9.131 1.00 98.06 131 ALA A CA 1
ATOM 1049 C C . ALA A 1 131 ? -4.047 -8.192 -8.815 1.00 98.06 131 ALA A C 1
ATOM 1051 O O . ALA A 1 131 ? -4.092 -8.734 -7.712 1.00 98.06 131 ALA A O 1
ATOM 1052 N N . ALA A 1 132 ? -4.886 -8.501 -9.808 1.00 97.69 132 ALA A N 1
ATOM 1053 C CA . ALA A 1 132 ? -6.019 -9.420 -9.690 1.00 97.69 132 ALA A CA 1
ATOM 1054 C C . ALA A 1 132 ? -5.627 -10.863 -9.319 1.00 97.69 132 ALA A C 1
ATOM 1056 O O . ALA A 1 132 ? -6.477 -11.635 -8.883 1.00 97.69 132 ALA A O 1
ATOM 1057 N N . LYS A 1 133 ? -4.351 -11.245 -9.473 1.00 98.25 133 LYS A N 1
ATOM 1058 C CA . LYS A 1 133 ? -3.846 -12.560 -9.041 1.00 98.25 133 LYS A CA 1
ATOM 1059 C C . LYS A 1 133 ? -3.655 -12.662 -7.526 1.00 98.25 133 LYS A C 1
ATOM 1061 O O . LYS A 1 133 ? -3.623 -13.776 -7.009 1.00 98.25 133 LYS A O 1
ATOM 1066 N N . TYR A 1 134 ? -3.473 -11.534 -6.837 1.00 98.19 134 TYR A N 1
ATOM 1067 C CA . TYR A 1 134 ? -3.006 -11.501 -5.445 1.00 98.19 134 TYR A CA 1
ATOM 1068 C C . TYR A 1 134 ? -3.907 -10.704 -4.505 1.00 98.19 134 TYR A C 1
ATOM 1070 O O . TYR A 1 134 ? -3.964 -11.013 -3.316 1.00 98.19 134 TYR A O 1
ATOM 1078 N N . LEU A 1 135 ? -4.558 -9.657 -5.007 1.00 97.19 135 LEU A N 1
ATOM 1079 C CA . LEU A 1 135 ? -5.335 -8.728 -4.196 1.00 97.19 135 LEU A CA 1
ATOM 1080 C C . LEU A 1 135 ? -6.817 -9.134 -4.115 1.00 97.19 135 LEU A C 1
ATOM 1082 O O . LEU A 1 135 ? -7.313 -9.770 -5.046 1.00 97.19 135 LEU A O 1
ATOM 1086 N N . PRO A 1 136 ? -7.507 -8.773 -3.014 1.00 89.94 136 PRO A N 1
ATOM 1087 C CA . PRO A 1 136 ? -8.934 -9.037 -2.832 1.00 89.94 136 PRO A CA 1
ATOM 1088 C C . PRO A 1 136 ? -9.849 -8.159 -3.694 1.00 89.94 136 PRO A C 1
ATOM 1090 O O . PRO A 1 136 ? -9.410 -7.066 -4.128 1.00 89.94 136 PRO A O 1
#

Foldseek 3Di:
DQVVLVVCVVVVHAAEAEDEDDPDVVVLLVCLLSHAEYEYEQEFVVVVPDPPNVVRLLRSLVSQLSNVVSVHHYAYEYEDFPPGDLVSLLVSLQSCLVSQHHYHYHWDDDDPPDPTHTDDPVVVVSSVVSNVVRHD